Protein AF-A0AAU3EUV0-F1 (afdb_monomer_lite)

Radius of gyration: 17.73 Å; chains: 1; bounding box: 50×36×31 Å

Structure (mmCIF, N/CA/C/O backbone):
data_AF-A0AAU3EUV0-F1
#
_entry.id   AF-A0AAU3EUV0-F1
#
loop_
_atom_site.group_PDB
_atom_site.id
_atom_site.type_symbol
_atom_site.label_atom_id
_atom_site.label_alt_id
_atom_site.label_comp_id
_atom_site.label_asym_id
_atom_site.label_entity_id
_atom_site.label_seq_id
_atom_site.pdbx_PDB_ins_code
_atom_site.Cartn_x
_atom_site.Cartn_y
_atom_site.Cartn_z
_atom_site.occupancy
_atom_site.B_iso_or_equiv
_atom_site.auth_seq_id
_atom_site.auth_comp_id
_atom_site.auth_asym_id
_atom_site.auth_atom_id
_atom_site.pdbx_PDB_model_num
ATOM 1 N N . MET A 1 1 ? -25.677 -2.136 -3.189 1.00 46.28 1 MET A N 1
ATOM 2 C CA . MET A 1 1 ? -25.549 -2.208 -1.716 1.00 46.28 1 MET A CA 1
ATOM 3 C C . MET A 1 1 ? -24.744 -1.001 -1.241 1.00 46.28 1 MET A C 1
ATOM 5 O O . MET A 1 1 ? -23.579 -0.896 -1.594 1.00 46.28 1 MET A O 1
ATOM 9 N N . ARG A 1 2 ? -25.367 -0.030 -0.554 1.00 47.22 2 ARG A N 1
ATOM 10 C CA . ARG A 1 2 ? -24.671 1.153 -0.011 1.00 47.22 2 ARG A CA 1
ATOM 11 C C . ARG A 1 2 ? -24.114 0.799 1.366 1.00 47.22 2 ARG A C 1
ATOM 13 O O . ARG A 1 2 ? -24.876 0.702 2.322 1.00 47.22 2 ARG A O 1
ATOM 20 N N . VAL A 1 3 ? -22.806 0.580 1.456 1.00 47.47 3 VAL A N 1
ATOM 21 C CA . VAL A 1 3 ? -22.131 0.336 2.736 1.00 47.47 3 VAL A CA 1
ATOM 22 C C . VAL A 1 3 ? -21.859 1.693 3.381 1.00 47.47 3 VAL A C 1
ATOM 24 O O . VAL A 1 3 ? -21.111 2.505 2.843 1.00 47.47 3 VAL A O 1
ATOM 27 N N . THR A 1 4 ? -22.527 1.977 4.497 1.00 57.34 4 THR A N 1
ATOM 28 C CA . THR A 1 4 ? -22.298 3.208 5.263 1.00 57.34 4 THR A CA 1
ATOM 29 C C . THR A 1 4 ? -20.945 3.128 5.971 1.00 57.34 4 THR A C 1
ATOM 31 O O . THR A 1 4 ? -20.468 2.040 6.288 1.00 57.34 4 THR A O 1
ATOM 34 N N . ILE A 1 5 ? -20.324 4.272 6.269 1.00 61.62 5 ILE A N 1
ATOM 35 C CA . ILE A 1 5 ? -19.047 4.344 7.013 1.00 61.62 5 ILE A CA 1
ATOM 36 C C . ILE A 1 5 ? -19.129 3.564 8.346 1.00 61.62 5 ILE A C 1
ATOM 38 O O . ILE A 1 5 ? -18.152 2.961 8.781 1.00 61.62 5 ILE A O 1
ATOM 42 N N . ARG A 1 6 ? -20.322 3.488 8.958 1.00 59.59 6 ARG A N 1
ATOM 43 C CA . ARG A 1 6 ? -20.589 2.671 10.155 1.00 59.59 6 ARG A CA 1
ATOM 44 C C . ARG A 1 6 ? -20.455 1.163 9.915 1.00 59.59 6 ARG A C 1
ATOM 46 O O . ARG A 1 6 ? -19.990 0.464 10.807 1.00 59.59 6 ARG A O 1
ATOM 53 N N . GLY A 1 7 ? -20.844 0.671 8.740 1.00 58.00 7 GLY A N 1
ATOM 54 C CA . GLY A 1 7 ? -20.671 -0.736 8.366 1.00 58.00 7 GLY A CA 1
ATOM 55 C C . GLY A 1 7 ? -19.201 -1.108 8.173 1.00 58.00 7 GLY A C 1
ATOM 56 O O . GLY A 1 7 ? -18.785 -2.185 8.583 1.00 58.00 7 GLY A O 1
ATOM 57 N N . TRP A 1 8 ? -18.394 -0.183 7.642 1.00 53.81 8 TRP A N 1
ATOM 58 C CA . TRP A 1 8 ? -16.940 -0.353 7.573 1.00 53.81 8 TRP A CA 1
ATOM 59 C C . TRP A 1 8 ? -16.310 -0.406 8.964 1.00 53.81 8 TRP A C 1
ATOM 61 O O . TRP A 1 8 ? -15.514 -1.300 9.219 1.00 53.81 8 TRP A O 1
ATOM 71 N N . ALA A 1 9 ? -16.731 0.474 9.882 1.00 60.66 9 ALA A N 1
ATOM 72 C CA . ALA A 1 9 ? -16.205 0.523 11.246 1.00 60.66 9 ALA A CA 1
ATOM 73 C C . ALA A 1 9 ? -16.337 -0.819 11.996 1.00 60.66 9 ALA A C 1
ATOM 75 O O . ALA A 1 9 ? -15.400 -1.217 12.681 1.00 60.66 9 ALA A O 1
ATOM 76 N N . GLN A 1 10 ? -17.455 -1.535 11.822 1.00 61.91 10 GLN A N 1
ATOM 77 C CA . GLN A 1 10 ? -17.701 -2.839 12.461 1.00 61.91 10 GLN A CA 1
ATOM 78 C C . GLN A 1 10 ? -16.908 -4.002 11.846 1.00 61.91 10 GLN A C 1
ATOM 80 O O . GLN A 1 10 ? -16.750 -5.033 12.492 1.00 61.91 10 GLN A O 1
ATOM 85 N N . LEU A 1 11 ? -16.411 -3.842 10.617 1.00 58.62 11 LEU A N 1
ATOM 86 C CA . LEU A 1 11 ? -15.581 -4.829 9.920 1.00 58.62 11 LEU A CA 1
ATOM 87 C C . LEU A 1 11 ? -14.089 -4.482 9.969 1.00 58.62 11 LEU A C 1
ATOM 89 O O . LEU A 1 11 ? -13.267 -5.247 9.467 1.00 58.62 11 LEU A O 1
ATOM 93 N N . THR A 1 12 ? -13.726 -3.331 10.543 1.00 60.84 12 THR A N 1
ATOM 94 C CA . THR A 1 12 ? -12.327 -2.913 10.626 1.00 60.84 12 THR A CA 1
ATOM 95 C C . THR A 1 12 ? -11.590 -3.850 11.577 1.00 60.84 12 THR A C 1
ATOM 97 O O . THR A 1 12 ? -11.981 -3.949 12.744 1.00 60.84 12 THR A O 1
ATOM 100 N N . PRO A 1 13 ? -10.508 -4.510 11.136 1.00 62.06 13 PRO A N 1
ATOM 101 C CA . PRO A 1 13 ? -9.633 -5.188 12.073 1.00 62.06 13 PRO A CA 1
ATOM 102 C C . PRO A 1 13 ? -9.121 -4.151 13.087 1.00 62.06 13 PRO A C 1
ATOM 104 O O . PRO A 1 13 ? -8.862 -2.999 12.725 1.00 62.06 13 PRO A O 1
ATOM 107 N N . GLN A 1 14 ? -9.006 -4.537 14.361 1.00 73.31 14 GLN A N 1
ATOM 108 C CA . GLN A 1 14 ? -8.363 -3.708 15.385 1.00 73.31 14 GLN A CA 1
ATOM 109 C C . GLN A 1 14 ? -6.861 -3.685 15.094 1.00 73.31 14 GLN A C 1
ATOM 111 O O . GLN A 1 14 ? -6.094 -4.486 15.620 1.00 73.31 14 GLN A O 1
ATOM 116 N N . ILE A 1 15 ? -6.471 -2.842 14.141 1.00 71.31 15 ILE A N 1
ATOM 117 C CA . ILE A 1 15 ? -5.107 -2.759 13.635 1.00 71.31 15 ILE A CA 1
ATOM 118 C C . ILE A 1 15 ? -4.274 -1.911 14.597 1.00 71.31 15 ILE A C 1
ATOM 120 O O . ILE A 1 15 ? -4.613 -0.756 14.869 1.00 71.31 15 ILE A O 1
ATOM 124 N N . HIS A 1 16 ? -3.161 -2.469 15.070 1.00 72.00 16 HIS A N 1
ATOM 125 C CA . HIS A 1 16 ? -2.228 -1.808 15.973 1.00 72.00 16 HIS A CA 1
ATOM 126 C C . HIS A 1 16 ? -0.810 -1.769 15.386 1.00 72.00 16 HIS A C 1
ATOM 128 O O . HIS A 1 16 ? -0.308 -2.789 14.931 1.00 72.00 16 HIS A O 1
ATOM 134 N N . PRO A 1 17 ? -0.113 -0.625 15.420 1.00 76.31 17 PRO A N 1
ATOM 135 C CA . PRO A 1 17 ? -0.627 0.702 15.746 1.00 76.31 17 PRO A CA 1
ATOM 136 C C . PRO A 1 17 ? -1.655 1.187 14.711 1.00 76.31 17 PRO A C 1
ATOM 138 O O . PRO A 1 17 ? -1.638 0.765 13.559 1.00 76.31 17 PRO A O 1
ATOM 141 N N . VAL A 1 18 ? -2.537 2.105 15.114 1.00 79.81 18 VAL A N 1
ATOM 142 C CA . VAL A 1 18 ? -3.499 2.723 14.189 1.00 79.81 18 VAL A CA 1
ATOM 143 C C . VAL A 1 18 ? -2.724 3.408 13.055 1.00 79.81 18 VAL A C 1
ATOM 145 O O . VAL A 1 18 ? -1.894 4.278 13.352 1.00 79.81 18 VAL A O 1
ATOM 148 N N . PRO A 1 19 ? -2.973 3.050 11.778 1.00 74.06 19 PRO A N 1
ATOM 149 C CA . PRO A 1 19 ? -2.317 3.687 10.647 1.00 74.06 19 PRO A CA 1
ATOM 150 C C . PRO A 1 19 ? -2.521 5.198 10.674 1.00 74.06 19 PRO A C 1
ATOM 152 O O . PRO A 1 19 ? -3.645 5.689 10.794 1.00 74.06 19 PRO A O 1
ATOM 155 N N . LYS A 1 20 ? -1.427 5.948 10.559 1.00 79.31 20 LYS A N 1
ATOM 156 C CA . LYS A 1 20 ? -1.478 7.412 10.534 1.00 79.31 20 LYS A CA 1
ATOM 157 C C . LYS A 1 20 ? -1.471 7.895 9.093 1.00 79.31 20 LYS A C 1
ATOM 159 O O . LYS A 1 20 ? -0.664 7.439 8.285 1.00 79.31 20 LYS A O 1
ATOM 164 N N . SER A 1 21 ? -2.336 8.855 8.773 1.00 76.19 21 SER A N 1
ATOM 165 C CA . SER A 1 21 ? -2.271 9.531 7.479 1.00 76.19 21 SER A CA 1
ATOM 166 C C . SER A 1 21 ? -0.951 10.294 7.371 1.00 76.19 21 SER A C 1
ATOM 168 O O . SER A 1 21 ? -0.648 11.124 8.232 1.00 76.19 21 SER A O 1
ATOM 170 N N . SER A 1 22 ? -0.194 10.050 6.308 1.00 79.19 22 SER A N 1
ATOM 171 C CA . SER A 1 22 ? 1.003 10.816 5.974 1.00 79.19 22 SER A CA 1
ATOM 172 C C . SER A 1 22 ? 0.730 11.670 4.742 1.00 79.19 22 SER A C 1
ATOM 174 O O . SER A 1 22 ? 0.048 11.235 3.818 1.00 79.19 22 SER A O 1
ATOM 176 N N . ARG A 1 23 ? 1.266 12.894 4.723 1.00 82.62 23 ARG A N 1
ATOM 177 C CA . ARG A 1 23 ? 1.289 13.733 3.514 1.00 82.62 23 ARG A CA 1
ATOM 178 C C . ARG A 1 23 ? 2.477 13.412 2.610 1.00 82.62 23 ARG A C 1
ATOM 180 O O . ARG A 1 23 ? 2.574 13.986 1.532 1.00 82.62 23 ARG A O 1
ATOM 187 N N . HIS A 1 24 ? 3.387 12.543 3.053 1.00 77.88 24 HIS A N 1
ATOM 188 C CA . HIS A 1 24 ? 4.540 12.148 2.262 1.00 77.88 24 HIS A CA 1
ATOM 189 C C . HIS A 1 24 ? 4.099 11.157 1.173 1.00 77.88 24 HIS A C 1
ATOM 191 O O . HIS A 1 24 ? 3.587 10.083 1.510 1.00 77.88 24 HIS A O 1
ATOM 197 N N . PRO A 1 25 ? 4.268 11.496 -0.118 1.00 77.44 25 PRO A N 1
ATOM 198 C CA . PRO A 1 25 ? 3.935 10.593 -1.211 1.00 77.44 25 PRO A CA 1
ATOM 199 C C . PRO A 1 25 ? 4.665 9.256 -1.063 1.00 77.44 25 PRO A C 1
ATOM 201 O O . PRO A 1 25 ? 5.817 9.207 -0.637 1.00 77.44 25 PRO A O 1
ATOM 204 N N . GLY A 1 26 ? 3.983 8.158 -1.381 1.00 78.31 26 GLY A N 1
ATOM 205 C CA . GLY A 1 26 ? 4.544 6.812 -1.252 1.00 78.31 26 GLY A CA 1
ATOM 206 C C . GLY A 1 26 ? 4.604 6.269 0.180 1.00 78.31 26 GLY A C 1
ATOM 207 O O . GLY A 1 26 ? 4.975 5.116 0.345 1.00 78.31 26 GLY A O 1
ATOM 208 N N . CYS A 1 27 ? 4.207 7.018 1.212 1.00 83.06 27 CYS A N 1
ATOM 209 C CA . CYS A 1 27 ? 4.088 6.476 2.566 1.00 83.06 27 CYS A CA 1
ATOM 210 C C . CYS A 1 27 ? 2.741 5.758 2.735 1.00 83.06 27 CYS A C 1
ATOM 212 O O . CYS A 1 27 ? 1.677 6.363 2.598 1.00 83.06 27 CYS A O 1
ATOM 214 N N . PHE A 1 28 ? 2.779 4.468 3.056 1.00 82.88 28 PHE A N 1
ATOM 215 C CA . PHE A 1 28 ? 1.600 3.639 3.303 1.00 82.88 28 PHE A CA 1
ATOM 216 C C . PHE A 1 28 ? 1.839 2.725 4.505 1.00 82.88 28 PHE A C 1
ATOM 218 O O . PHE A 1 28 ? 2.949 2.623 5.017 1.00 82.88 28 PHE A O 1
ATOM 225 N N . HIS A 1 29 ? 0.780 2.097 5.006 1.00 84.00 29 HIS A N 1
ATOM 226 C CA . HIS A 1 29 ? 0.896 1.102 6.068 1.00 84.00 29 HIS A CA 1
ATOM 227 C C . HIS A 1 29 ? 0.484 -0.251 5.502 1.00 84.00 29 HIS A C 1
ATOM 229 O O . HIS A 1 29 ? -0.600 -0.376 4.932 1.00 84.00 29 HIS A O 1
ATOM 235 N N . VAL A 1 30 ? 1.339 -1.255 5.662 1.00 84.44 30 VAL A N 1
ATOM 236 C CA . VAL A 1 30 ? 1.006 -2.646 5.352 1.00 84.44 30 VAL A CA 1
ATOM 237 C C . VAL A 1 30 ? 0.409 -3.272 6.599 1.00 84.44 30 VAL A C 1
ATO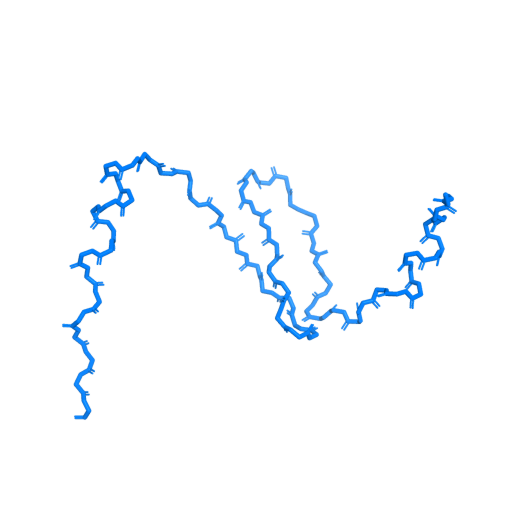M 239 O O . VAL A 1 30 ? 0.994 -3.185 7.677 1.00 84.44 30 VAL A O 1
ATOM 242 N N . VAL A 1 31 ? -0.752 -3.904 6.460 1.00 82.12 31 VAL A N 1
ATOM 243 C CA . VAL A 1 31 ? -1.396 -4.632 7.556 1.00 82.12 31 VAL A CA 1
ATOM 244 C C . VAL A 1 31 ? -1.101 -6.117 7.390 1.00 82.12 31 VAL A C 1
ATOM 246 O O . VAL A 1 31 ? -1.498 -6.719 6.395 1.00 82.12 31 VAL A O 1
ATOM 249 N N . GLN A 1 32 ? -0.404 -6.700 8.363 1.00 82.31 32 GLN A N 1
ATOM 250 C CA . GLN A 1 32 ? -0.160 -8.138 8.463 1.00 82.31 32 GLN A CA 1
ATOM 251 C C . GLN A 1 32 ? -0.858 -8.661 9.722 1.00 82.31 32 GLN A C 1
ATOM 253 O O . GLN A 1 32 ? -0.494 -8.319 10.848 1.00 82.31 32 GLN A O 1
ATOM 258 N N . GLY A 1 33 ? -1.913 -9.459 9.537 1.00 83.38 33 GLY A N 1
ATOM 259 C CA . GLY A 1 33 ? -2.792 -9.863 10.635 1.00 83.38 33 GLY A CA 1
ATOM 260 C C . GLY A 1 33 ? -3.486 -8.651 11.264 1.00 83.38 33 GLY A C 1
ATOM 261 O O . GLY A 1 33 ? -4.252 -7.961 10.595 1.00 83.38 33 GLY A O 1
ATOM 262 N N . ILE A 1 34 ? -3.202 -8.391 12.543 1.00 81.44 34 ILE A N 1
ATOM 263 C CA . ILE A 1 34 ? -3.695 -7.214 13.281 1.00 81.44 34 ILE A CA 1
ATOM 264 C C . ILE A 1 34 ? -2.627 -6.128 13.457 1.00 81.44 34 ILE A C 1
ATOM 266 O O . ILE A 1 34 ? -2.873 -5.140 14.144 1.00 81.44 34 ILE A O 1
ATOM 270 N N . THR A 1 35 ? -1.448 -6.292 12.853 1.00 78.56 35 THR A N 1
ATOM 271 C CA . THR A 1 35 ? -0.332 -5.361 13.033 1.00 78.56 35 THR A CA 1
ATOM 272 C C . THR A 1 35 ? -0.140 -4.493 11.797 1.00 78.56 35 THR A C 1
ATOM 274 O O . THR A 1 35 ? -0.067 -5.006 10.680 1.00 78.56 35 THR A O 1
ATOM 277 N N . ALA A 1 36 ? -0.051 -3.174 11.980 1.00 84.12 36 ALA A N 1
ATOM 278 C CA . ALA A 1 36 ? 0.344 -2.258 10.911 1.00 84.12 36 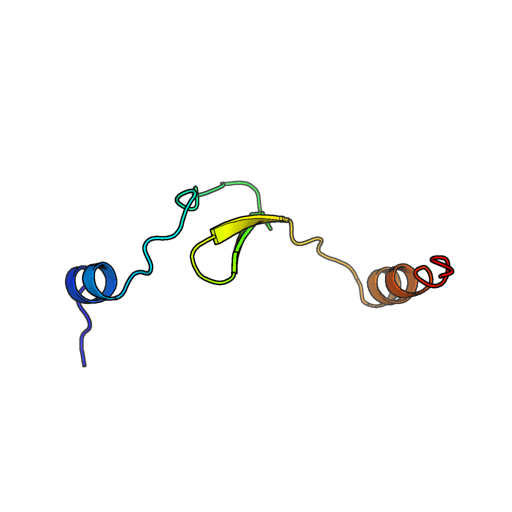ALA A CA 1
ATOM 279 C C . ALA A 1 36 ? 1.843 -1.970 10.948 1.00 84.12 36 ALA A C 1
ATOM 281 O O . ALA A 1 36 ? 2.403 -1.608 11.982 1.00 84.12 36 ALA A O 1
ATOM 282 N N . HIS A 1 37 ? 2.465 -2.015 9.779 1.00 85.12 37 HIS A N 1
ATOM 283 C CA . HIS A 1 37 ? 3.856 -1.648 9.579 1.00 85.12 37 HIS A CA 1
ATOM 284 C C . HIS A 1 37 ? 3.923 -0.438 8.644 1.00 85.12 37 HIS A C 1
ATOM 286 O O . HIS A 1 37 ? 3.372 -0.502 7.542 1.00 85.12 37 HIS A O 1
ATOM 292 N N . PRO A 1 38 ? 4.560 0.675 9.045 1.00 82.19 38 PRO A N 1
ATOM 293 C CA . PRO A 1 38 ? 4.810 1.772 8.122 1.00 82.19 38 PRO A CA 1
ATOM 294 C C . PRO A 1 38 ? 5.753 1.293 7.014 1.00 82.19 38 PRO A C 1
ATOM 296 O O . PRO A 1 38 ? 6.706 0.555 7.256 1.00 82.19 38 PRO A O 1
ATOM 299 N N . THR A 1 39 ? 5.480 1.690 5.780 1.00 85.25 39 THR A N 1
ATOM 300 C CA . THR A 1 39 ? 6.272 1.331 4.602 1.00 85.25 39 THR A CA 1
ATOM 301 C C . THR A 1 39 ? 6.338 2.520 3.650 1.00 85.25 39 THR A C 1
ATOM 303 O O . THR A 1 39 ? 5.432 3.354 3.599 1.00 85.25 39 THR A O 1
ATOM 306 N N . GLN A 1 40 ? 7.436 2.608 2.904 1.00 84.25 40 GLN A N 1
ATOM 307 C CA . GLN A 1 40 ? 7.664 3.630 1.892 1.00 84.25 40 GLN A CA 1
ATOM 308 C C . GLN A 1 40 ? 7.783 2.954 0.524 1.00 84.25 40 GLN A C 1
ATOM 310 O O . GLN A 1 40 ? 8.648 2.103 0.332 1.00 84.25 40 GLN A O 1
ATOM 315 N N . VAL A 1 41 ? 6.919 3.320 -0.425 1.00 80.75 41 VAL A N 1
ATOM 316 C CA . VAL A 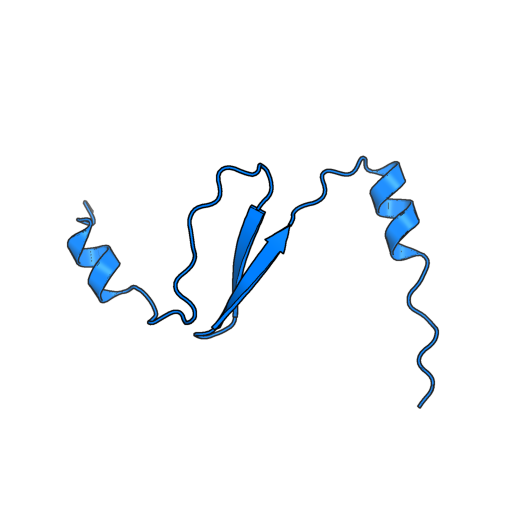1 41 ? 7.081 2.941 -1.831 1.00 80.75 41 VAL A CA 1
ATOM 317 C C . VAL A 1 41 ? 8.223 3.777 -2.379 1.00 80.75 41 VAL A C 1
ATOM 319 O O . VAL A 1 41 ? 8.181 5.010 -2.313 1.00 80.75 41 VAL A O 1
ATOM 322 N N . LEU A 1 42 ? 9.214 3.102 -2.946 1.00 80.25 42 LEU A N 1
ATOM 323 C CA . LEU A 1 42 ? 10.169 3.730 -3.840 1.00 80.25 42 LEU A CA 1
ATOM 324 C C . LEU A 1 42 ? 9.640 3.584 -5.266 1.00 80.25 42 LEU A C 1
ATOM 326 O O . LEU A 1 42 ? 9.366 2.473 -5.718 1.00 80.25 42 LEU A O 1
ATOM 330 N N . LEU A 1 43 ? 9.454 4.705 -5.960 1.00 78.06 43 LEU A N 1
ATOM 331 C CA . LEU A 1 43 ? 9.142 4.679 -7.383 1.00 78.06 43 LEU A CA 1
ATOM 332 C C . LEU A 1 43 ? 10.450 4.421 -8.132 1.00 78.06 43 LEU A C 1
ATOM 334 O O . LEU A 1 43 ? 11.355 5.247 -8.070 1.00 78.06 43 LEU A O 1
ATOM 338 N N . MET A 1 44 ? 10.544 3.271 -8.792 1.00 81.50 44 MET A N 1
ATOM 339 C CA . MET A 1 44 ? 11.726 2.852 -9.544 1.00 81.50 44 MET A CA 1
ATOM 340 C C . MET A 1 44 ? 11.347 2.651 -11.010 1.00 81.50 44 MET A C 1
ATOM 342 O O . MET A 1 44 ? 10.244 2.197 -11.320 1.00 81.50 44 MET A O 1
ATOM 346 N N . THR A 1 45 ? 12.266 2.977 -11.911 1.00 85.69 45 THR A N 1
ATOM 347 C CA . THR A 1 45 ? 12.219 2.517 -13.300 1.00 85.69 45 THR A CA 1
ATOM 348 C C . THR A 1 45 ? 12.474 1.010 -13.363 1.00 85.69 45 THR A C 1
ATOM 350 O O . THR A 1 45 ? 13.049 0.426 -12.445 1.00 85.69 45 THR A O 1
ATOM 353 N N . ASP A 1 46 ? 12.076 0.366 -14.461 1.00 83.31 46 ASP A N 1
ATOM 354 C CA . ASP A 1 46 ? 12.292 -1.074 -14.662 1.00 83.31 46 ASP A CA 1
ATOM 355 C C . ASP A 1 46 ? 13.782 -1.461 -14.551 1.00 83.31 46 ASP A C 1
ATOM 357 O O . ASP A 1 46 ? 14.136 -2.435 -13.889 1.00 83.31 46 ASP A O 1
ATOM 361 N N . ALA A 1 47 ? 14.669 -0.617 -15.090 1.00 86.31 47 ALA A N 1
ATOM 362 C CA . ALA A 1 47 ? 16.116 -0.797 -14.997 1.00 86.31 47 ALA A CA 1
ATOM 363 C C . ALA A 1 47 ? 16.640 -0.705 -13.550 1.00 86.31 47 ALA A C 1
ATOM 365 O O . ALA A 1 47 ? 17.480 -1.506 -13.140 1.00 86.31 47 ALA A O 1
ATOM 366 N N . GLU A 1 48 ? 16.136 0.246 -12.759 1.00 81.88 48 GLU A N 1
ATOM 367 C CA . GLU A 1 48 ? 16.505 0.390 -11.345 1.00 81.88 48 GLU A CA 1
ATOM 368 C C . GLU A 1 48 ? 15.968 -0.776 -10.506 1.00 81.88 48 GLU A C 1
ATOM 370 O O . GLU A 1 48 ? 16.671 -1.283 -9.630 1.00 81.88 48 GLU A O 1
ATOM 375 N N . ALA A 1 49 ? 14.746 -1.236 -10.789 1.00 82.00 49 ALA A N 1
ATOM 376 C CA . ALA A 1 49 ? 14.155 -2.390 -10.124 1.00 82.00 49 ALA A CA 1
ATOM 377 C C . ALA A 1 49 ? 14.961 -3.668 -10.410 1.00 82.00 49 ALA A C 1
ATOM 379 O O . ALA A 1 49 ? 15.310 -4.394 -9.478 1.00 82.00 49 ALA A O 1
ATOM 380 N N . ALA A 1 50 ? 15.331 -3.911 -11.672 1.00 79.56 50 ALA A N 1
ATOM 381 C CA . ALA A 1 50 ? 16.137 -5.063 -12.077 1.00 79.56 50 ALA A CA 1
ATOM 382 C C . ALA A 1 50 ? 17.529 -5.085 -11.414 1.00 79.56 50 ALA A C 1
ATOM 384 O O . ALA A 1 50 ? 18.023 -6.156 -11.058 1.00 79.56 50 ALA A O 1
ATOM 385 N N . GLY A 1 51 ? 18.141 -3.917 -11.183 1.00 77.94 51 GLY A N 1
ATOM 386 C CA . GLY A 1 51 ? 19.410 -3.800 -10.457 1.00 77.94 51 GLY A CA 1
ATOM 387 C C . GLY A 1 51 ? 19.315 -4.134 -8.960 1.00 77.94 51 GLY A C 1
ATOM 388 O O . GLY A 1 51 ? 20.290 -4.607 -8.377 1.00 77.94 51 GLY A O 1
ATOM 389 N N . GLY A 1 52 ? 18.147 -3.934 -8.336 1.00 65.12 52 GLY A N 1
ATOM 390 C CA . GLY A 1 52 ? 17.932 -4.127 -6.895 1.00 65.12 52 GLY A CA 1
ATOM 391 C C . GLY A 1 52 ? 17.752 -5.582 -6.444 1.00 65.12 52 GLY A C 1
ATOM 392 O O . GLY A 1 52 ? 18.085 -5.916 -5.308 1.00 65.12 52 GLY A O 1
ATOM 393 N N . PHE A 1 53 ? 17.281 -6.477 -7.319 1.00 56.78 53 PHE A N 1
ATOM 394 C CA . PHE A 1 53 ? 17.093 -7.901 -6.991 1.00 56.78 53 PHE A CA 1
ATOM 395 C C . PHE A 1 53 ? 18.378 -8.744 -7.106 1.00 56.78 53 PHE A C 1
ATOM 397 O O . PHE A 1 53 ? 18.379 -9.920 -6.744 1.00 56.78 53 PHE A O 1
ATOM 404 N N . ALA A 1 54 ? 19.493 -8.161 -7.559 1.00 56.75 54 ALA A N 1
ATOM 405 C CA . ALA A 1 54 ? 20.757 -8.868 -7.780 1.00 56.75 54 ALA A CA 1
ATOM 406 C C . ALA A 1 54 ? 21.612 -9.092 -6.511 1.00 56.75 54 ALA A C 1
ATOM 408 O O . ALA A 1 54 ? 22.732 -9.589 -6.604 1.00 56.75 54 ALA A O 1
ATOM 409 N N . THR A 1 55 ? 21.142 -8.754 -5.305 1.00 56.25 55 THR A N 1
ATOM 410 C CA . THR A 1 55 ? 21.880 -9.046 -4.059 1.00 56.25 55 THR A CA 1
ATOM 411 C C . THR A 1 55 ? 20.939 -9.465 -2.934 1.00 56.25 55 THR A C 1
ATOM 413 O O . THR A 1 55 ? 20.534 -8.666 -2.101 1.00 56.25 55 THR A O 1
ATOM 416 N N . THR A 1 56 ? 20.610 -10.756 -2.883 1.00 53.84 56 THR A N 1
ATOM 417 C CA . THR A 1 56 ? 20.351 -11.498 -1.635 1.00 53.84 56 THR A CA 1
ATOM 418 C C . THR A 1 56 ? 20.656 -12.976 -1.888 1.00 53.84 56 THR A C 1
ATOM 420 O O . THR A 1 56 ? 19.774 -13.804 -2.084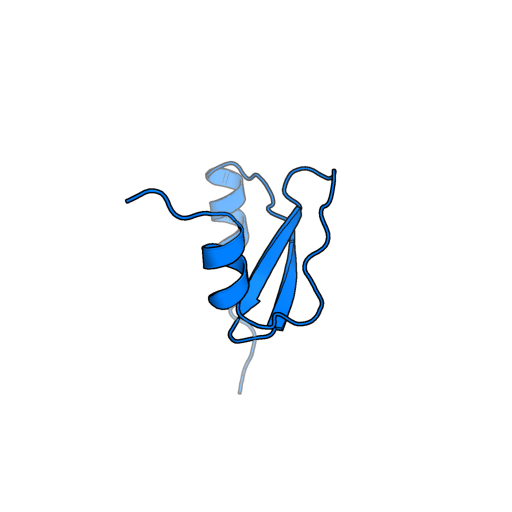 1.00 53.84 56 THR A O 1
ATOM 423 N N . ALA A 1 57 ? 21.946 -13.305 -1.912 1.00 50.34 57 ALA A N 1
ATOM 424 C CA . ALA A 1 57 ? 22.441 -14.664 -1.715 1.00 50.34 57 ALA A CA 1
ATOM 425 C C . ALA A 1 57 ? 23.749 -14.598 -0.916 1.00 50.34 57 ALA A C 1
ATOM 427 O O . ALA A 1 57 ? 24.832 -14.833 -1.438 1.00 50.34 57 ALA A O 1
ATOM 428 N N . ALA A 1 58 ? 23.647 -14.219 0.358 1.00 51.88 58 ALA A N 1
ATOM 429 C CA . ALA A 1 58 ? 24.703 -14.434 1.345 1.00 51.88 58 ALA A CA 1
ATOM 430 C C . ALA A 1 58 ? 24.095 -14.457 2.754 1.00 51.88 58 ALA A C 1
ATOM 432 O O . ALA A 1 58 ? 24.142 -13.486 3.500 1.00 51.88 58 ALA A O 1
ATOM 433 N N . GLY A 1 59 ? 23.497 -15.595 3.093 1.00 36.44 59 GLY A N 1
ATOM 434 C CA . GLY A 1 59 ? 23.074 -15.948 4.443 1.00 3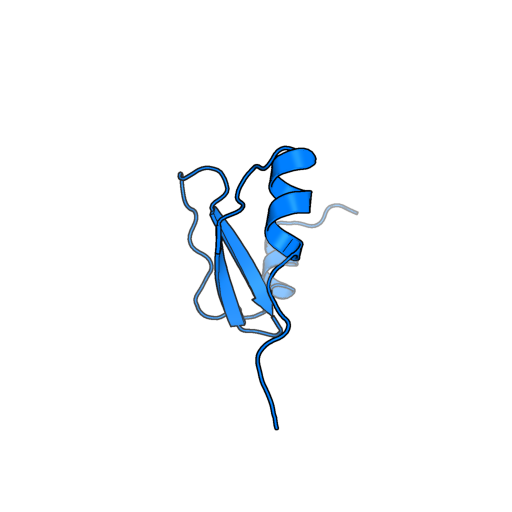6.44 59 GLY A CA 1
ATOM 435 C C . GLY A 1 59 ? 23.167 -17.460 4.588 1.00 36.44 59 GLY A C 1
ATOM 436 O O . GLY A 1 59 ? 22.188 -18.166 4.381 1.00 36.44 59 GLY A O 1
ATOM 437 N N . LYS A 1 60 ? 24.393 -17.939 4.813 1.00 39.84 60 LYS A N 1
ATOM 438 C CA . LYS A 1 60 ? 24.753 -19.339 5.062 1.00 39.84 60 LYS A CA 1
ATOM 439 C C . LYS A 1 60 ? 24.195 -19.792 6.422 1.00 39.84 60 LYS A C 1
ATOM 441 O O . LYS A 1 60 ? 24.220 -19.014 7.372 1.00 39.84 60 LYS A O 1
ATOM 446 N N . ILE A 1 61 ? 23.720 -21.038 6.440 1.00 48.34 61 ILE A N 1
ATOM 447 C CA . ILE A 1 61 ? 23.275 -21.855 7.586 1.00 48.34 61 ILE A CA 1
ATOM 448 C C . ILE A 1 61 ? 24.385 -22.001 8.632 1.00 48.34 61 ILE A C 1
ATOM 450 O O . ILE A 1 61 ? 25.547 -22.216 8.206 1.00 48.34 61 ILE A O 1
#

Sequence (61 aa):
MRVTIRGWAQLTPQIHPVPKSSRHPGCFHVVQGITAHPTQVLLMTDAEAAGGFATTAAGKI
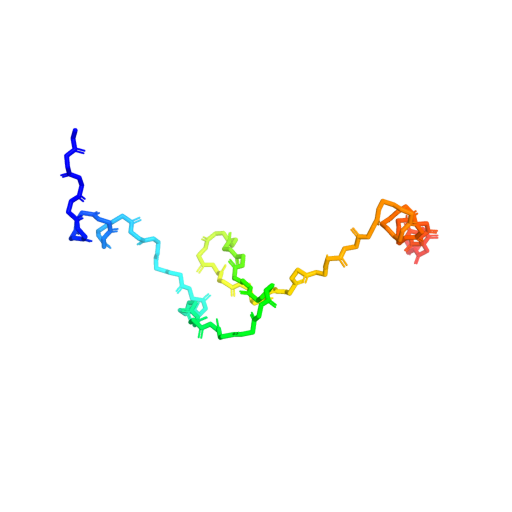
Secondary structure (DSSP, 8-state):
----HHHHHHH----BSPPPP--STTEEEEEETTEEEEEE-----HHHHHHHTT-------

Foldseek 3Di:
DDQDPVNVVVVDQCAPPDDDDDPDPQWDWDGDRRYTDIDGDDDDDPVRVVVVVPDDDDDDD

pLDDT: mean 70.64, std 13.72, range [36.44, 86.31]